Protein AF-D1B1Q8-F1 (afdb_monomer_lite)

Organism: Sulfurospirillum deleyianum (strain ATCC 51133 / DSM 6946 / 5175) (NCBI:txid525898)

pLDDT: mean 84.35, std 16.77, range [35.66, 96.88]

Structure (mmCIF, N/CA/C/O backbone):
data_AF-D1B1Q8-F1
#
_entry.id   AF-D1B1Q8-F1
#
loop_
_atom_site.group_PDB
_atom_site.id
_atom_site.type_symbol
_atom_site.label_atom_id
_atom_site.label_alt_id
_atom_site.label_comp_id
_atom_site.label_asym_id
_atom_site.label_entity_id
_atom_site.label_seq_id
_atom_site.pdbx_PDB_ins_code
_atom_site.Cartn_x
_atom_site.Cartn_y
_atom_site.Cartn_z
_atom_site.occupancy
_atom_site.B_iso_or_equiv
_atom_site.auth_seq_id
_atom_site.auth_comp_id
_atom_site.auth_asym_id
_atom_site.auth_atom_id
_atom_site.pdbx_PDB_model_num
ATOM 1 N N . MET A 1 1 ? -23.997 4.283 -21.599 1.00 41.78 1 MET A N 1
ATOM 2 C CA . MET A 1 1 ? -23.978 3.500 -20.345 1.00 41.78 1 MET A CA 1
ATOM 3 C C . MET A 1 1 ? -22.534 3.434 -19.897 1.00 41.78 1 MET A C 1
ATOM 5 O O . MET A 1 1 ? -21.710 3.235 -20.777 1.00 41.78 1 MET A O 1
ATOM 9 N N . ASN A 1 2 ? -22.273 3.703 -18.613 1.00 40.44 2 ASN A N 1
ATOM 10 C CA . ASN A 1 2 ? -21.060 3.413 -17.819 1.00 40.44 2 ASN A CA 1
ATOM 11 C C . ASN A 1 2 ? -20.778 4.588 -16.871 1.00 40.44 2 ASN A C 1
ATOM 13 O O . ASN A 1 2 ? -19.827 5.340 -17.035 1.00 40.44 2 ASN A O 1
ATOM 17 N N . GLN A 1 3 ? -21.675 4.764 -15.897 1.00 35.66 3 GLN A N 1
ATOM 18 C CA . GLN A 1 3 ? -21.452 5.612 -14.719 1.00 35.66 3 GLN A CA 1
ATOM 19 C C . GLN A 1 3 ? -21.091 4.762 -13.482 1.00 35.66 3 GLN A C 1
ATOM 21 O O . GLN A 1 3 ? -21.150 5.247 -12.360 1.00 35.66 3 GLN A O 1
ATOM 26 N N . THR A 1 4 ? -20.724 3.491 -13.673 1.00 46.50 4 THR A N 1
ATOM 27 C CA . THR A 1 4 ? -20.595 2.508 -12.584 1.00 46.50 4 THR A CA 1
ATOM 28 C C . THR A 1 4 ? -19.186 2.431 -11.983 1.00 46.50 4 THR A C 1
ATOM 30 O O . THR A 1 4 ? -19.020 1.857 -10.917 1.00 46.50 4 THR A O 1
ATOM 33 N N . GLU A 1 5 ? -18.169 3.033 -12.607 1.00 50.12 5 GLU A N 1
ATOM 34 C CA . GLU A 1 5 ? -16.778 2.972 -12.110 1.00 50.12 5 GLU A CA 1
ATOM 35 C C . GLU A 1 5 ? -16.395 4.137 -11.179 1.00 50.12 5 GLU A C 1
ATOM 37 O O . GLU A 1 5 ? -15.360 4.086 -10.528 1.00 50.12 5 GLU A O 1
ATOM 42 N N . GLN A 1 6 ? -17.223 5.183 -11.073 1.00 44.34 6 GLN A N 1
ATOM 43 C CA . GLN A 1 6 ? -16.911 6.376 -10.265 1.00 44.34 6 GLN A CA 1
ATOM 44 C C . GLN A 1 6 ? -17.559 6.388 -8.871 1.00 44.34 6 GLN A C 1
ATOM 46 O O . GLN A 1 6 ? -17.265 7.276 -8.073 1.00 44.34 6 GLN A O 1
ATOM 51 N N . GLN A 1 7 ? -18.437 5.429 -8.560 1.00 44.53 7 GLN A N 1
ATOM 52 C CA . GLN A 1 7 ? -19.177 5.419 -7.291 1.00 44.53 7 GLN A CA 1
ATOM 53 C C . GLN A 1 7 ? -18.394 4.777 -6.135 1.00 44.53 7 GLN A C 1
ATOM 55 O O . GLN A 1 7 ? -18.608 5.148 -4.987 1.00 44.53 7 GLN A O 1
ATOM 60 N N . THR A 1 8 ? -17.417 3.913 -6.417 1.00 53.62 8 THR A N 1
ATOM 61 C CA . THR A 1 8 ? -16.616 3.234 -5.389 1.00 53.62 8 THR A CA 1
ATOM 62 C C . THR A 1 8 ? -15.704 4.194 -4.628 1.00 53.62 8 THR A C 1
ATOM 64 O O . THR A 1 8 ? -15.809 4.264 -3.408 1.00 53.62 8 THR A O 1
ATOM 67 N N . ALA A 1 9 ? -14.885 5.007 -5.306 1.00 49.66 9 ALA A N 1
ATOM 68 C CA . ALA A 1 9 ? -13.854 5.829 -4.653 1.00 49.66 9 ALA A CA 1
ATOM 69 C C . ALA A 1 9 ? -14.393 6.794 -3.570 1.00 49.66 9 ALA A C 1
ATOM 71 O O . ALA A 1 9 ? -13.731 7.038 -2.560 1.00 49.66 9 ALA A O 1
ATOM 72 N N . GLN A 1 10 ? -15.607 7.329 -3.749 1.00 49.66 10 GLN A N 1
ATOM 73 C CA . GLN A 1 10 ? -16.227 8.254 -2.790 1.00 49.66 10 GLN A CA 1
ATOM 74 C C . GLN A 1 10 ? -16.837 7.557 -1.567 1.00 49.66 10 GLN A C 1
ATOM 76 O O . GLN A 1 10 ? -16.935 8.175 -0.506 1.00 49.66 10 GLN A O 1
ATOM 81 N N . GLU A 1 11 ? -17.266 6.300 -1.693 1.00 54.22 11 GLU A N 1
ATOM 82 C CA . GLU A 1 11 ? -17.826 5.537 -0.574 1.00 54.22 11 GLU A CA 1
ATOM 83 C C . GLU A 1 11 ? -16.723 4.951 0.309 1.00 54.22 11 GLU A C 1
ATOM 85 O O . GLU A 1 11 ? -16.818 5.034 1.533 1.00 54.22 11 GLU A O 1
ATOM 90 N N . VAL A 1 12 ? -15.626 4.464 -0.281 1.00 57.41 12 VAL A N 1
ATOM 91 C CA . VAL A 1 12 ? -14.503 3.928 0.505 1.00 57.41 12 VAL A CA 1
ATOM 92 C C . VAL A 1 12 ? -13.748 5.006 1.278 1.00 57.41 12 VAL A C 1
ATOM 94 O O . VAL A 1 12 ? -13.459 4.806 2.459 1.00 57.41 12 VAL A O 1
ATOM 97 N N . ALA A 1 13 ? -13.544 6.190 0.692 1.00 56.34 13 ALA A N 1
ATOM 98 C CA . ALA A 1 13 ? -12.946 7.322 1.405 1.00 56.34 13 ALA A CA 1
ATOM 99 C C . ALA A 1 13 ? -13.758 7.760 2.644 1.00 56.34 13 ALA A C 1
ATOM 101 O O . ALA A 1 13 ? -13.193 8.335 3.570 1.00 56.34 13 ALA A O 1
ATOM 102 N N . LYS A 1 14 ? -15.070 7.475 2.705 1.00 61.19 14 LYS A N 1
ATOM 103 C CA . LYS A 1 14 ? -15.900 7.801 3.881 1.00 61.19 14 LYS A CA 1
ATOM 104 C C . LYS A 1 14 ? -15.699 6.854 5.059 1.00 61.19 14 LYS A C 1
ATOM 106 O O . LYS A 1 14 ? -15.966 7.260 6.185 1.00 61.19 14 LYS A O 1
ATOM 111 N N . SER A 1 15 ? -15.274 5.617 4.810 1.00 75.19 15 SER A N 1
ATOM 112 C CA . SER A 1 15 ? -15.041 4.635 5.877 1.00 75.19 15 SER A CA 1
ATOM 113 C C . SER A 1 15 ? -13.685 4.822 6.565 1.00 75.19 15 SER A C 1
ATOM 115 O O . SER A 1 15 ? -13.545 4.504 7.741 1.00 75.19 15 SER A O 1
ATOM 117 N N . GLY A 1 16 ? -12.692 5.368 5.852 1.00 83.06 16 GLY A N 1
ATOM 118 C CA . GLY A 1 16 ? -11.303 5.393 6.321 1.00 83.06 16 GLY A CA 1
ATOM 119 C C . GLY A 1 16 ? -10.657 4.000 6.370 1.00 83.06 16 GLY A C 1
ATOM 120 O O . GLY A 1 16 ? -9.595 3.832 6.971 1.00 83.06 16 GLY A O 1
ATOM 121 N N . GLU A 1 17 ? -11.302 2.996 5.773 1.00 90.38 17 GLU A N 1
ATOM 122 C CA . GLU A 1 17 ? -10.833 1.616 5.709 1.00 90.38 17 GLU A CA 1
ATOM 123 C C . GLU A 1 17 ? -10.302 1.316 4.307 1.00 90.38 17 GLU A C 1
ATOM 125 O O . GLU A 1 17 ? -10.959 1.567 3.294 1.00 90.38 17 GLU A O 1
ATOM 130 N N . ILE A 1 18 ? -9.097 0.760 4.249 1.00 91.88 18 ILE A N 1
ATOM 131 C CA . ILE A 1 18 ? -8.482 0.262 3.026 1.00 91.88 18 ILE A CA 1
ATOM 132 C C . ILE A 1 18 ? -8.990 -1.161 2.793 1.00 91.88 18 ILE A C 1
ATOM 134 O O . ILE A 1 18 ? -8.970 -2.001 3.697 1.00 91.88 18 ILE A O 1
ATOM 138 N N . THR A 1 19 ? -9.434 -1.441 1.568 1.00 91.56 19 THR A N 1
ATOM 139 C CA . THR A 1 19 ? -9.979 -2.743 1.168 1.0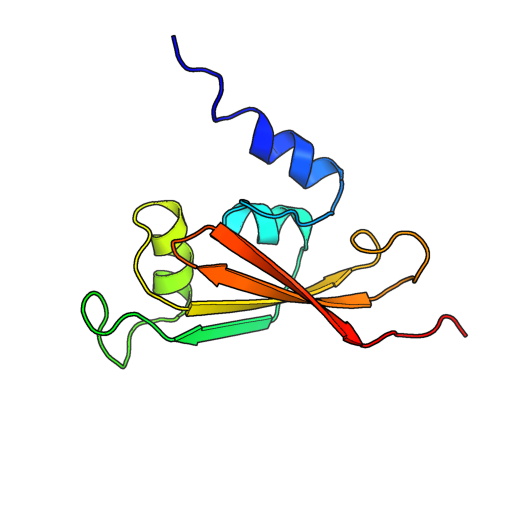0 91.56 19 THR A CA 1
ATOM 140 C C . THR A 1 19 ? -9.227 -3.318 -0.027 1.00 91.56 19 THR A C 1
ATOM 142 O O . THR A 1 19 ? -8.633 -2.591 -0.827 1.00 91.56 19 THR A O 1
ATOM 145 N N . LEU A 1 20 ? -9.289 -4.642 -0.184 1.00 92.38 20 LEU A N 1
ATOM 146 C CA . LEU A 1 20 ? -8.738 -5.331 -1.354 1.00 92.38 20 LEU A CA 1
ATOM 147 C C . LEU A 1 20 ? -9.310 -4.751 -2.658 1.00 92.38 20 LEU A C 1
ATOM 149 O O . LEU A 1 20 ? -10.486 -4.392 -2.732 1.00 92.38 20 LEU A O 1
ATOM 153 N N . GLY A 1 21 ? -8.475 -4.682 -3.695 1.00 91.38 21 GLY A N 1
ATOM 154 C CA . GLY A 1 21 ? -8.851 -4.178 -5.016 1.00 91.38 21 GLY A CA 1
ATOM 155 C C . GLY A 1 21 ? -8.737 -2.663 -5.207 1.00 91.38 21 GLY A C 1
ATOM 156 O O . GLY A 1 21 ? -8.755 -2.233 -6.360 1.00 91.38 21 GLY A O 1
ATOM 157 N N . MET A 1 22 ? -8.570 -1.879 -4.135 1.00 92.06 22 MET A N 1
ATOM 158 C CA . MET A 1 22 ? -8.287 -0.441 -4.230 1.00 92.06 22 MET A CA 1
ATOM 159 C C . MET A 1 22 ? -6.991 -0.171 -4.985 1.00 92.06 22 MET A C 1
ATOM 161 O O . MET A 1 22 ? -6.030 -0.928 -4.860 1.00 92.06 22 MET A O 1
ATOM 165 N N . ASN A 1 23 ? -6.917 0.944 -5.698 1.00 93.06 23 ASN A N 1
ATOM 166 C CA . ASN A 1 23 ? -5.644 1.429 -6.227 1.00 93.06 23 ASN A CA 1
ATOM 167 C C . ASN A 1 23 ? -4.846 2.227 -5.166 1.00 93.06 23 ASN A C 1
ATOM 169 O O . ASN A 1 23 ? -5.393 2.583 -4.116 1.00 93.06 23 ASN A O 1
ATOM 173 N N . PRO A 1 24 ? -3.556 2.538 -5.410 1.00 92.88 24 PRO A N 1
ATOM 174 C CA . PRO A 1 24 ? -2.737 3.293 -4.457 1.00 92.88 24 PRO A CA 1
ATOM 175 C C . PRO A 1 24 ? -3.317 4.656 -4.053 1.00 92.88 24 PRO A C 1
ATOM 177 O O . PRO A 1 24 ? -3.129 5.094 -2.918 1.00 92.88 24 PRO A O 1
ATOM 180 N N . TYR A 1 25 ? -4.044 5.327 -4.951 1.00 91.81 25 TYR A N 1
ATOM 181 C CA . TYR A 1 25 ? -4.672 6.615 -4.661 1.00 91.81 25 TYR A CA 1
ATOM 182 C C . TYR A 1 25 ? -5.906 6.472 -3.766 1.00 91.81 25 TYR A C 1
ATOM 184 O O . TYR A 1 25 ? -6.038 7.211 -2.796 1.00 91.81 25 TYR A O 1
ATOM 192 N N . GLU A 1 26 ? -6.774 5.495 -4.027 1.00 91.75 26 GLU A N 1
ATOM 193 C CA . GLU A 1 26 ? -7.919 5.185 -3.159 1.00 91.75 26 GLU A CA 1
ATOM 194 C C . GLU A 1 26 ? -7.457 4.775 -1.758 1.00 91.75 26 GLU A C 1
ATOM 196 O O . GLU A 1 26 ? -7.985 5.275 -0.763 1.00 91.75 26 GLU A O 1
ATOM 201 N N . ALA A 1 27 ? -6.417 3.940 -1.677 1.00 92.12 27 ALA A N 1
ATOM 202 C CA . ALA A 1 27 ? -5.817 3.553 -0.407 1.00 92.12 27 ALA A CA 1
ATOM 203 C C . ALA A 1 27 ? -5.223 4.760 0.333 1.00 92.12 27 ALA A C 1
ATOM 205 O O . ALA A 1 27 ? -5.391 4.873 1.542 1.00 92.12 27 ALA A O 1
ATOM 206 N N . HIS A 1 28 ? -4.587 5.700 -0.372 1.00 92.19 28 HIS A N 1
ATOM 207 C CA . HIS A 1 28 ? -4.129 6.951 0.232 1.00 92.19 28 HIS A CA 1
ATOM 208 C C . HIS A 1 28 ? -5.286 7.813 0.757 1.00 92.19 28 HIS A C 1
ATOM 210 O O . HIS A 1 28 ? -5.198 8.330 1.870 1.00 92.19 28 HIS A O 1
ATOM 216 N N . LEU A 1 29 ? -6.372 7.952 -0.008 1.00 91.50 29 LEU A N 1
ATOM 217 C CA . LEU A 1 29 ? -7.538 8.730 0.415 1.00 91.50 29 LEU A CA 1
ATOM 218 C C . LEU A 1 29 ? -8.224 8.134 1.653 1.00 91.50 29 LEU A C 1
ATOM 220 O O . LEU A 1 29 ? -8.686 8.893 2.500 1.00 91.50 29 LEU A O 1
ATOM 224 N N . ALA A 1 30 ? -8.283 6.804 1.767 1.00 91.31 30 ALA A N 1
ATOM 225 C CA . ALA A 1 30 ? -8.860 6.125 2.927 1.00 91.31 30 ALA A CA 1
ATOM 226 C C . ALA A 1 30 ? -7.891 6.068 4.125 1.00 91.31 30 ALA A C 1
ATOM 228 O O . ALA A 1 30 ? -8.279 6.344 5.256 1.00 91.31 30 ALA A O 1
ATOM 229 N N . GLY A 1 31 ? -6.626 5.717 3.882 1.00 88.25 31 GLY A N 1
ATOM 230 C CA . GLY A 1 31 ? -5.622 5.453 4.913 1.00 88.25 31 GLY A CA 1
ATOM 231 C C . GLY A 1 31 ? -4.897 6.688 5.449 1.00 88.25 31 GLY A C 1
ATOM 232 O O . GLY A 1 31 ? -4.369 6.647 6.558 1.00 88.25 31 GLY A O 1
ATOM 233 N N . GLY A 1 32 ? -4.872 7.787 4.692 1.00 90.38 32 GLY A N 1
ATOM 234 C CA . GLY A 1 32 ? -4.180 9.019 5.060 1.00 90.38 32 GLY A CA 1
ATOM 235 C C . GLY A 1 32 ? -2.685 9.001 4.728 1.00 90.38 32 GLY A C 1
ATOM 236 O O . GLY A 1 32 ? -2.271 8.543 3.659 1.00 90.38 32 GLY A O 1
ATOM 237 N N . ALA A 1 33 ? -1.869 9.577 5.616 1.00 90.44 33 ALA A N 1
ATOM 238 C CA . ALA A 1 33 ? -0.419 9.634 5.447 1.00 90.44 33 ALA A CA 1
ATOM 239 C C . ALA A 1 33 ? 0.203 8.229 5.495 1.00 90.44 33 ALA A C 1
ATOM 241 O O . ALA A 1 33 ? -0.244 7.367 6.250 1.00 90.44 33 ALA A O 1
ATOM 242 N N . TYR A 1 34 ? 1.253 8.011 4.701 1.00 94.06 34 TYR A N 1
ATOM 243 C CA . TYR A 1 34 ? 1.895 6.707 4.576 1.00 94.06 34 TYR A CA 1
ATOM 244 C C . TYR A 1 34 ? 3.406 6.815 4.385 1.00 94.06 34 TYR A C 1
ATOM 246 O O . TYR A 1 34 ? 3.920 7.790 3.834 1.00 94.06 34 TYR A O 1
ATOM 254 N N . ALA A 1 35 ? 4.109 5.765 4.797 1.00 95.00 35 ALA A N 1
ATOM 255 C CA . ALA A 1 35 ? 5.450 5.452 4.315 1.00 95.00 35 ALA A CA 1
ATOM 256 C C . ALA A 1 35 ? 5.342 4.430 3.178 1.00 95.00 35 ALA A C 1
ATOM 258 O O . ALA A 1 35 ? 4.367 3.687 3.107 1.00 95.00 35 ALA A O 1
ATOM 259 N N . PHE A 1 36 ? 6.325 4.361 2.284 1.00 94.88 36 PHE A N 1
ATOM 260 C CA . PHE A 1 36 ? 6.265 3.422 1.166 1.00 94.88 36 PHE A CA 1
ATOM 261 C C . PHE A 1 36 ? 7.621 2.816 0.825 1.00 94.88 36 PHE A C 1
ATOM 263 O O . PHE A 1 36 ? 8.682 3.363 1.128 1.00 94.88 36 PHE A O 1
ATOM 270 N N . ARG A 1 37 ? 7.559 1.678 0.139 1.00 94.75 37 ARG A N 1
ATOM 271 C CA . ARG A 1 37 ? 8.675 1.024 -0.534 1.00 94.75 37 ARG A CA 1
ATOM 272 C C . ARG A 1 37 ? 8.203 0.583 -1.912 1.00 94.75 37 ARG A C 1
ATOM 274 O O . ARG A 1 37 ? 7.121 0.017 -2.038 1.00 94.75 37 ARG A O 1
ATOM 281 N N . VAL A 1 38 ? 9.033 0.806 -2.923 1.00 94.56 38 VAL A N 1
ATOM 282 C CA . VAL A 1 38 ? 8.741 0.435 -4.310 1.00 94.56 38 VAL A CA 1
ATOM 283 C C . VAL A 1 38 ? 9.882 -0.412 -4.850 1.00 94.56 38 VAL A C 1
ATOM 285 O O . VAL A 1 38 ? 11.052 -0.083 -4.654 1.00 94.56 38 VAL A O 1
ATOM 288 N N . ILE A 1 39 ? 9.532 -1.497 -5.529 1.00 93.62 39 ILE A N 1
ATOM 289 C CA . ILE A 1 39 ? 10.408 -2.220 -6.446 1.00 93.62 39 ILE A CA 1
ATOM 290 C C . ILE A 1 39 ? 9.762 -2.085 -7.822 1.00 93.62 39 ILE A C 1
ATOM 292 O O . ILE A 1 39 ? 8.739 -2.712 -8.092 1.00 93.62 39 ILE A O 1
ATOM 296 N N . ALA A 1 40 ? 10.328 -1.214 -8.654 1.00 94.19 40 ALA A N 1
ATOM 297 C CA . ALA A 1 40 ? 9.807 -0.941 -9.986 1.00 94.19 40 ALA A CA 1
ATOM 298 C C . ALA A 1 40 ? 10.080 -2.117 -10.937 1.00 94.19 40 ALA A C 1
ATOM 300 O O . ALA A 1 40 ? 11.124 -2.765 -10.835 1.00 94.19 40 ALA A O 1
ATOM 301 N N . ASP A 1 41 ? 9.164 -2.375 -11.872 1.00 93.69 41 ASP A N 1
ATOM 302 C CA . ASP A 1 41 ? 9.381 -3.357 -12.935 1.00 93.69 41 ASP A CA 1
ATOM 303 C C . ASP A 1 41 ? 10.486 -2.868 -13.895 1.00 93.69 41 ASP A C 1
ATOM 305 O O . ASP A 1 41 ? 10.287 -1.869 -14.599 1.00 93.69 41 ASP A O 1
ATOM 309 N N . PRO A 1 42 ? 11.630 -3.572 -13.995 1.00 92.69 42 PRO A N 1
ATOM 310 C CA . PRO A 1 42 ? 12.744 -3.159 -14.847 1.00 92.69 42 PRO A CA 1
ATOM 311 C C . PRO A 1 42 ? 12.425 -3.198 -16.350 1.00 92.69 42 PRO A C 1
ATOM 313 O O . PRO A 1 42 ? 13.194 -2.667 -17.151 1.00 92.69 42 PRO A O 1
ATOM 316 N N . LYS A 1 43 ? 11.319 -3.831 -16.773 1.00 93.06 43 LYS A N 1
ATOM 317 C CA . LYS A 1 43 ? 10.875 -3.796 -18.179 1.00 93.06 43 LYS A CA 1
ATOM 318 C C . LYS A 1 43 ? 10.264 -2.450 -18.566 1.00 93.06 43 LYS A C 1
ATOM 320 O O . LYS A 1 43 ? 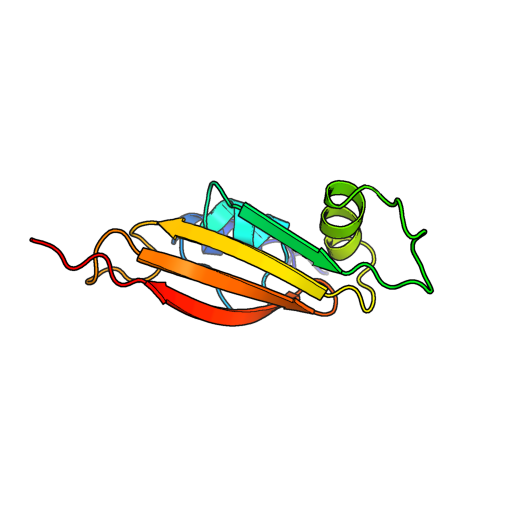10.305 -2.090 -19.740 1.00 93.06 43 LYS A O 1
ATOM 325 N N . HIS A 1 44 ? 9.696 -1.738 -17.595 1.00 91.25 44 HIS A N 1
ATOM 326 C CA . HIS A 1 44 ? 8.970 -0.485 -17.802 1.00 91.25 44 HIS A CA 1
ATOM 327 C C . HIS A 1 44 ? 9.727 0.726 -17.243 1.00 91.25 44 HIS A C 1
ATOM 329 O O . HIS A 1 44 ? 9.592 1.832 -17.770 1.00 91.25 44 HIS A O 1
ATOM 335 N N . TRP A 1 45 ? 10.570 0.519 -16.228 1.00 93.25 45 TRP A N 1
ATOM 336 C CA . TRP A 1 45 ? 11.252 1.578 -15.492 1.00 93.25 45 TRP A CA 1
ATOM 337 C C . TRP A 1 45 ? 12.767 1.395 -15.480 1.00 93.25 45 TRP A C 1
ATOM 339 O O . TRP A 1 45 ? 13.290 0.283 -15.486 1.00 93.25 45 TRP A O 1
ATOM 349 N N . LYS A 1 46 ? 13.484 2.520 -15.434 1.00 91.88 46 LYS A N 1
ATOM 350 C CA . LYS A 1 46 ? 14.928 2.538 -15.174 1.00 91.88 46 LYS A CA 1
ATOM 351 C C . LYS A 1 46 ? 15.200 2.328 -13.682 1.00 91.88 46 LYS A C 1
ATOM 353 O O . LYS A 1 46 ? 14.339 2.619 -12.857 1.00 91.88 46 LYS A O 1
ATOM 358 N N . GLU A 1 47 ? 16.405 1.875 -13.338 1.00 84.00 47 GLU A N 1
ATOM 359 C CA . GLU A 1 47 ? 16.806 1.612 -11.942 1.00 84.00 47 GLU A CA 1
ATOM 360 C C . GLU A 1 47 ? 16.714 2.847 -11.028 1.00 84.00 47 GLU A C 1
ATOM 362 O O . GLU A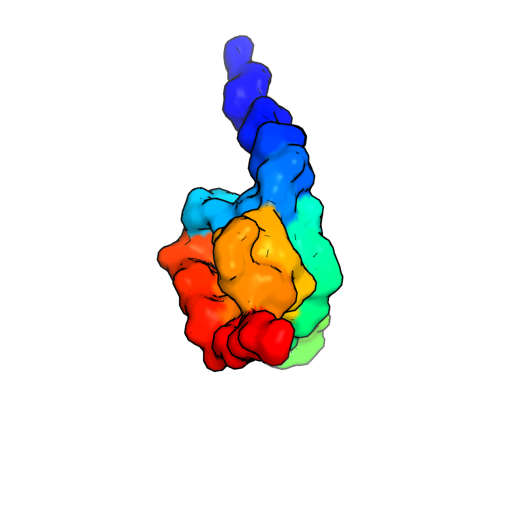 1 47 ? 16.514 2.707 -9.825 1.00 84.00 47 GLU A O 1
ATOM 367 N N . ASP A 1 48 ? 16.831 4.050 -11.591 1.00 89.75 48 ASP A N 1
ATOM 368 C CA . ASP A 1 48 ? 16.760 5.340 -10.900 1.00 89.75 48 ASP A CA 1
ATOM 369 C C . ASP A 1 48 ? 15.392 6.033 -11.032 1.00 89.75 48 ASP A C 1
ATOM 371 O O . ASP A 1 48 ? 15.268 7.227 -10.755 1.00 89.75 48 ASP A O 1
ATOM 375 N N . ALA A 1 49 ? 14.362 5.305 -11.474 1.00 92.25 49 ALA A N 1
ATOM 376 C CA . ALA A 1 49 ? 13.017 5.849 -11.587 1.00 92.25 49 ALA A CA 1
ATOM 377 C C . ALA A 1 49 ? 12.516 6.385 -10.240 1.00 92.25 49 ALA A C 1
ATOM 379 O O . ALA A 1 49 ? 12.640 5.733 -9.203 1.00 92.25 49 ALA A O 1
ATOM 380 N N . ASP A 1 50 ? 11.901 7.569 -10.273 1.00 93.44 50 ASP A N 1
ATOM 381 C CA . ASP A 1 50 ? 11.276 8.158 -9.093 1.00 93.44 50 ASP A CA 1
ATOM 382 C C . ASP A 1 50 ? 10.143 7.238 -8.589 1.00 93.44 50 ASP A C 1
ATOM 384 O O . ASP A 1 50 ? 9.179 6.998 -9.329 1.00 93.44 50 ASP A O 1
ATOM 388 N N . PRO A 1 51 ? 10.211 6.740 -7.340 1.00 93.19 51 PRO A N 1
ATOM 389 C CA . PRO A 1 51 ? 9.188 5.870 -6.770 1.00 93.19 51 PRO A CA 1
ATOM 390 C C . PRO A 1 51 ? 7.771 6.452 -6.821 1.00 93.19 51 PRO A C 1
ATOM 392 O O . PRO A 1 51 ? 6.812 5.702 -7.003 1.00 93.19 51 PRO A O 1
ATOM 395 N N . TYR A 1 52 ? 7.614 7.775 -6.695 1.00 92.94 52 TYR A N 1
ATOM 396 C CA . TYR A 1 52 ? 6.299 8.411 -6.765 1.00 92.94 52 TYR A CA 1
ATOM 397 C C . TYR A 1 52 ? 5.690 8.302 -8.161 1.00 92.94 52 TYR A C 1
ATOM 399 O O . TYR A 1 52 ? 4.483 8.091 -8.282 1.00 92.94 52 TYR A O 1
ATOM 407 N N . ASN A 1 53 ? 6.513 8.386 -9.209 1.00 94.12 53 ASN A N 1
ATOM 408 C CA . ASN A 1 53 ? 6.049 8.198 -10.582 1.00 94.12 53 ASN A CA 1
ATOM 409 C C . ASN A 1 53 ? 5.589 6.758 -10.816 1.00 94.12 53 ASN A C 1
ATOM 411 O O . ASN A 1 53 ? 4.557 6.554 -11.449 1.00 94.12 53 ASN A O 1
ATOM 415 N N . VAL A 1 54 ? 6.302 5.775 -10.259 1.00 94.44 54 VAL A N 1
ATOM 416 C CA . VAL A 1 54 ? 5.912 4.359 -10.340 1.00 94.44 54 VAL A CA 1
ATOM 417 C C . VAL A 1 54 ? 4.564 4.136 -9.649 1.00 94.44 54 VAL A C 1
ATOM 419 O O . VAL A 1 54 ? 3.666 3.541 -10.240 1.00 94.44 54 VAL A O 1
ATOM 422 N N . ILE A 1 55 ? 4.383 4.669 -8.432 1.00 93.69 55 ILE A N 1
ATOM 423 C CA . ILE A 1 55 ? 3.121 4.567 -7.677 1.00 93.69 55 ILE A CA 1
ATOM 424 C C . ILE A 1 55 ? 1.961 5.224 -8.439 1.00 93.69 55 ILE A C 1
ATOM 426 O O . ILE A 1 55 ? 0.891 4.633 -8.557 1.00 93.69 55 ILE A O 1
ATOM 430 N N . GLN A 1 56 ? 2.164 6.433 -8.971 1.00 92.81 56 GLN A N 1
ATOM 431 C CA . GLN A 1 56 ? 1.152 7.153 -9.753 1.00 92.81 56 GLN A CA 1
ATOM 432 C C . GLN A 1 56 ? 0.780 6.397 -11.034 1.00 92.81 56 GLN A C 1
ATOM 434 O O . GLN A 1 56 ? -0.399 6.278 -11.370 1.00 92.81 56 GLN A O 1
ATOM 439 N N . ALA A 1 57 ? 1.773 5.856 -11.741 1.00 94.12 57 ALA A N 1
ATOM 440 C CA . ALA A 1 57 ? 1.555 5.137 -12.988 1.00 94.12 57 ALA A CA 1
ATOM 441 C C . ALA A 1 57 ? 0.680 3.896 -12.802 1.00 94.12 57 ALA A C 1
ATOM 443 O O . ALA A 1 57 ? -0.139 3.619 -13.676 1.00 94.12 57 ALA A O 1
ATOM 444 N N . GLN A 1 58 ? 0.756 3.229 -11.645 1.00 92.50 58 GLN A N 1
ATOM 445 C CA . GLN A 1 58 ? -0.089 2.073 -11.340 1.00 92.50 58 GLN A CA 1
ATOM 446 C C . GLN A 1 58 ? -1.595 2.360 -11.388 1.00 92.50 58 GLN A C 1
ATOM 448 O O . GLN A 1 58 ? -2.384 1.435 -11.550 1.00 92.50 58 GLN A O 1
ATOM 453 N N . ILE A 1 59 ? -2.013 3.619 -11.240 1.00 90.38 59 ILE A N 1
ATOM 454 C CA . ILE A 1 59 ? -3.429 4.003 -11.293 1.00 90.38 59 ILE A CA 1
ATOM 455 C C . ILE A 1 59 ? -3.950 3.949 -12.736 1.00 90.38 59 ILE A C 1
ATOM 457 O O . ILE A 1 59 ? -5.100 3.586 -12.968 1.00 90.38 59 ILE A O 1
ATOM 461 N N . LEU A 1 60 ? -3.113 4.332 -13.706 1.00 89.19 60 LEU A N 1
ATOM 462 C CA . LEU A 1 60 ? -3.507 4.499 -15.109 1.00 89.19 60 LEU A CA 1
ATOM 463 C C . LEU A 1 60 ? -3.050 3.337 -15.993 1.00 89.19 60 LEU A C 1
ATOM 465 O O . LEU A 1 60 ? -3.789 2.903 -16.870 1.00 89.19 60 LEU A O 1
ATOM 469 N N . ASN A 1 61 ? -1.828 2.855 -15.773 1.00 92.06 61 ASN A N 1
ATOM 470 C CA . ASN A 1 61 ? -1.187 1.789 -16.534 1.00 92.06 61 ASN A CA 1
ATOM 471 C C . ASN A 1 61 ? -0.469 0.854 -15.549 1.00 92.06 61 ASN A C 1
ATOM 473 O O . ASN A 1 61 ? 0.728 1.023 -15.311 1.00 92.06 61 ASN A O 1
ATOM 477 N N . PRO A 1 62 ? -1.198 -0.093 -14.936 1.00 92.38 62 PRO A N 1
ATOM 478 C CA . PRO A 1 62 ? -0.600 -1.027 -14.000 1.00 92.38 62 PRO A CA 1
ATOM 479 C C . PRO A 1 62 ? 0.432 -1.934 -14.675 1.00 92.38 62 PRO A C 1
ATOM 481 O O . PRO A 1 62 ? 0.221 -2.398 -15.796 1.00 92.38 62 PRO A O 1
ATOM 484 N N . ASP A 1 63 ? 1.524 -2.210 -13.969 1.00 93.38 63 ASP A N 1
ATOM 485 C CA . ASP A 1 63 ? 2.605 -3.094 -14.415 1.00 93.38 63 ASP A CA 1
ATOM 486 C C . ASP A 1 63 ? 2.999 -4.082 -13.297 1.00 93.38 63 ASP A C 1
ATOM 488 O O . ASP A 1 63 ? 2.307 -4.199 -12.281 1.00 93.38 63 ASP A O 1
ATOM 492 N N . ASP A 1 64 ? 4.094 -4.824 -13.484 1.00 95.06 64 ASP A N 1
ATOM 493 C CA . ASP A 1 64 ? 4.562 -5.833 -12.523 1.00 95.06 64 ASP A CA 1
ATOM 494 C C . ASP A 1 64 ? 5.393 -5.237 -11.359 1.00 95.06 64 ASP A C 1
ATOM 496 O O . ASP A 1 64 ? 6.091 -5.966 -10.644 1.00 95.06 64 ASP A O 1
ATOM 500 N N . SER A 1 65 ? 5.339 -3.916 -11.143 1.00 94.19 65 SER A N 1
ATOM 501 C CA . SER A 1 65 ? 5.973 -3.263 -9.994 1.00 94.19 65 SER A CA 1
ATOM 502 C C . SER A 1 65 ? 5.329 -3.720 -8.688 1.00 94.19 65 SER A C 1
ATOM 504 O O . SER A 1 65 ? 4.111 -3.870 -8.576 1.00 94.19 65 SER A O 1
ATOM 506 N N . GLN A 1 66 ? 6.157 -3.887 -7.661 1.00 93.19 66 GLN A N 1
ATOM 507 C CA . GLN A 1 66 ? 5.709 -4.240 -6.318 1.00 93.19 66 GLN A CA 1
ATOM 508 C C . GLN A 1 66 ? 5.802 -3.019 -5.415 1.00 93.19 66 GLN A C 1
ATOM 510 O O . GLN A 1 66 ? 6.860 -2.395 -5.290 1.00 93.19 66 GLN A O 1
ATOM 515 N N . ILE A 1 67 ? 4.686 -2.679 -4.781 1.00 96.00 67 ILE A N 1
ATOM 516 C CA . ILE A 1 67 ? 4.590 -1.509 -3.914 1.00 96.00 67 ILE A CA 1
ATOM 517 C C . ILE A 1 67 ? 4.062 -1.960 -2.563 1.00 96.00 67 ILE A C 1
ATOM 519 O O . ILE A 1 67 ? 3.070 -2.681 -2.473 1.00 96.00 67 ILE A O 1
ATOM 523 N N . TRP A 1 68 ? 4.709 -1.479 -1.512 1.00 96.81 68 TRP A N 1
ATOM 524 C CA . TRP A 1 68 ? 4.231 -1.591 -0.145 1.00 96.81 68 TRP A CA 1
ATOM 525 C C . TRP A 1 68 ? 4.002 -0.191 0.390 1.00 96.81 68 TRP A C 1
ATOM 527 O O . TRP A 1 68 ? 4.907 0.644 0.333 1.00 96.81 68 TRP A O 1
ATOM 537 N N . MET A 1 69 ? 2.815 0.063 0.927 1.00 96.12 69 MET A N 1
ATOM 538 C CA . MET A 1 69 ? 2.507 1.299 1.640 1.00 96.12 69 MET A CA 1
ATOM 539 C C . MET A 1 69 ? 2.152 0.947 3.078 1.00 96.12 69 MET A C 1
ATOM 541 O O . MET A 1 69 ? 1.307 0.093 3.325 1.00 96.12 69 MET A O 1
ATOM 545 N N . THR A 1 70 ? 2.815 1.586 4.029 1.00 96.06 70 THR A N 1
ATOM 546 C CA . THR A 1 70 ? 2.551 1.431 5.455 1.00 96.06 70 THR A CA 1
ATOM 547 C C . THR A 1 70 ? 1.741 2.623 5.931 1.00 96.06 70 THR A C 1
ATOM 549 O O . THR A 1 70 ? 2.195 3.763 5.820 1.00 96.06 70 THR A O 1
ATOM 552 N N . PHE A 1 71 ? 0.568 2.340 6.481 1.00 94.44 71 PHE A N 1
ATOM 553 C CA . PHE A 1 71 ? -0.364 3.315 7.027 1.00 94.44 71 PHE A CA 1
ATOM 554 C C . PHE A 1 71 ? -0.445 3.176 8.544 1.00 94.44 71 PHE A C 1
ATOM 556 O O . PHE A 1 71 ? -0.173 2.109 9.102 1.00 94.44 71 PHE A O 1
ATOM 563 N N . GLN A 1 72 ? -0.853 4.261 9.195 1.00 93.31 72 GLN A N 1
ATOM 564 C CA . GLN A 1 72 ? -1.169 4.276 10.615 1.00 93.31 72 GLN A CA 1
ATOM 565 C C . GLN A 1 72 ? -2.466 5.062 10.826 1.00 93.31 72 GLN A C 1
ATOM 567 O O . GLN A 1 72 ? -2.494 6.275 10.619 1.00 93.31 72 GLN A O 1
ATOM 572 N N . ASN A 1 73 ? -3.549 4.376 11.201 1.00 91.12 73 ASN A N 1
ATOM 573 C CA . ASN A 1 73 ? -4.842 5.008 11.478 1.00 91.12 73 ASN A CA 1
ATOM 574 C C . ASN A 1 73 ? -5.653 4.224 12.529 1.00 91.12 73 ASN A C 1
ATOM 576 O O . ASN A 1 73 ? -5.283 3.116 12.918 1.00 91.12 73 ASN A O 1
ATOM 580 N N . GLU A 1 74 ? -6.737 4.830 13.020 1.00 91.06 74 GLU A N 1
ATOM 581 C CA . GLU A 1 74 ? -7.657 4.207 13.990 1.00 91.06 74 GLU A CA 1
ATOM 582 C C . GLU A 1 74 ? -8.868 3.535 13.323 1.00 91.06 74 GLU A C 1
ATOM 584 O O . GLU A 1 74 ? -9.615 2.794 13.962 1.00 91.06 74 GLU A O 1
ATOM 589 N N . THR A 1 75 ? -9.083 3.812 12.036 1.00 90.44 75 THR A N 1
ATOM 590 C CA . THR A 1 75 ? -10.283 3.428 11.286 1.00 90.44 75 THR A CA 1
ATOM 591 C C . THR A 1 75 ? -10.185 2.032 10.692 1.00 90.44 75 THR A C 1
ATOM 593 O O . THR A 1 75 ? -11.194 1.342 10.648 1.00 90.44 75 THR A O 1
ATOM 596 N N . GLN A 1 76 ? -8.990 1.567 10.309 1.00 89.69 76 GLN A N 1
ATOM 597 C CA . GLN A 1 76 ? -8.805 0.233 9.722 1.00 89.69 76 GLN A CA 1
ATOM 598 C C . GLN A 1 76 ? -9.194 -0.899 10.687 1.00 89.69 76 GLN A C 1
ATOM 600 O O . GLN A 1 76 ? -9.642 -1.960 10.257 1.00 89.69 76 G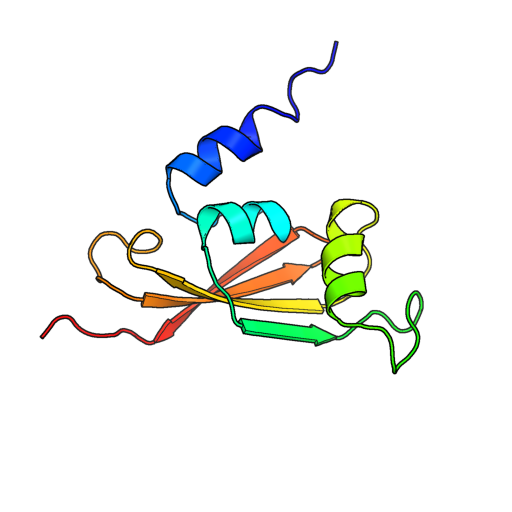LN A O 1
ATOM 605 N N . TYR A 1 77 ? -9.008 -0.681 11.993 1.00 87.25 77 TYR A N 1
ATOM 606 C CA . TYR A 1 77 ? -9.280 -1.658 13.046 1.00 87.25 77 TYR A CA 1
ATOM 607 C C . TYR A 1 77 ? -10.052 -0.983 14.195 1.00 87.25 77 TYR A C 1
ATOM 609 O O . TYR A 1 77 ? -9.464 -0.693 15.242 1.00 87.25 77 TYR A O 1
ATOM 617 N N . PRO A 1 78 ? -11.377 -0.757 14.050 1.00 79.19 78 PRO A N 1
ATOM 618 C CA . PRO A 1 78 ? -12.162 0.182 14.871 1.00 79.19 78 PRO A CA 1
ATOM 619 C C . PRO A 1 78 ? -12.269 -0.140 16.376 1.00 79.19 78 PRO A C 1
ATOM 621 O O . PRO A 1 78 ? -12.844 0.632 17.138 1.00 79.19 78 PRO A O 1
ATOM 624 N N . ASN A 1 79 ? -11.683 -1.242 16.847 1.00 83.56 79 ASN A N 1
ATOM 625 C CA . ASN A 1 79 ? -11.631 -1.605 18.267 1.00 83.56 79 ASN A CA 1
ATOM 626 C C . ASN A 1 79 ? -10.208 -1.649 18.842 1.00 83.56 79 ASN A C 1
ATOM 628 O O . ASN A 1 79 ? -10.047 -1.732 20.059 1.00 83.56 79 ASN A O 1
ATOM 632 N N . GLU A 1 80 ? -9.180 -1.568 17.999 1.00 83.88 80 GLU A N 1
ATOM 633 C CA . GLU A 1 80 ? -7.785 -1.734 18.416 1.00 83.88 80 GLU A CA 1
ATOM 634 C C . GLU A 1 80 ? -7.077 -0.392 18.666 1.00 83.88 80 GLU A C 1
ATOM 636 O O . GLU A 1 80 ? -6.014 -0.363 19.276 1.00 83.88 80 GLU A O 1
ATOM 641 N N . GLY A 1 81 ? -7.692 0.739 18.299 1.00 85.69 81 GLY A N 1
ATOM 642 C CA . GLY A 1 81 ? -7.068 2.062 18.411 1.00 85.69 81 GLY A CA 1
ATOM 643 C C . GLY A 1 81 ? -6.134 2.341 17.240 1.00 85.69 81 GLY A C 1
ATOM 644 O O . GLY A 1 81 ? -6.367 1.836 16.147 1.00 85.69 81 GLY A O 1
ATOM 645 N N . LEU A 1 82 ? -5.098 3.148 17.457 1.00 89.56 82 LEU A N 1
ATOM 646 C CA . LEU A 1 82 ? -4.129 3.486 16.418 1.00 89.56 82 LEU A CA 1
ATOM 647 C C . LEU A 1 82 ? -3.307 2.249 16.046 1.00 89.56 82 LEU A C 1
ATOM 649 O O . LEU A 1 82 ? -2.606 1.688 16.880 1.00 89.56 82 LEU A O 1
ATOM 653 N N . GLN A 1 83 ? -3.417 1.797 14.802 1.00 91.31 83 GLN A N 1
ATOM 654 C CA . GLN A 1 83 ? -2.759 0.580 14.335 1.00 91.31 83 GLN A CA 1
ATOM 655 C C . GLN A 1 83 ? -1.865 0.882 13.144 1.00 91.31 83 GLN A C 1
ATOM 657 O O . GLN A 1 83 ? -2.255 1.636 12.253 1.00 91.31 83 GLN A O 1
ATOM 662 N N . THR A 1 84 ? -0.686 0.255 13.105 1.00 93.31 84 THR A N 1
ATOM 663 C CA . THR A 1 84 ? 0.201 0.318 11.938 1.00 93.31 84 THR A CA 1
ATOM 664 C C . THR A 1 84 ? 0.042 -0.944 11.109 1.00 93.31 84 THR A C 1
ATOM 666 O O . THR A 1 84 ? 0.224 -2.060 11.603 1.00 93.31 84 THR A O 1
ATOM 669 N N . PHE A 1 85 ? -0.251 -0.779 9.828 1.00 94.50 85 PHE A N 1
ATOM 670 C CA . PHE A 1 85 ? -0.451 -1.884 8.901 1.00 94.50 85 PHE A CA 1
ATOM 671 C C . PHE A 1 85 ? 0.188 -1.580 7.550 1.00 94.50 85 PHE A C 1
ATOM 673 O O . PHE A 1 85 ? 0.312 -0.430 7.133 1.00 94.50 85 PHE A O 1
ATOM 680 N N . GLN A 1 86 ? 0.624 -2.634 6.877 1.00 96.38 86 GLN A N 1
ATOM 681 C CA . GLN A 1 86 ? 1.186 -2.588 5.542 1.00 96.38 86 GLN A CA 1
ATOM 682 C C . GLN A 1 86 ? 0.162 -3.079 4.534 1.00 96.38 86 GLN A C 1
ATOM 684 O O . GLN A 1 86 ? -0.540 -4.059 4.757 1.00 96.38 86 GLN A O 1
ATOM 689 N N . VAL A 1 87 ? 0.118 -2.399 3.404 1.00 96.62 87 VAL A N 1
ATOM 690 C CA . VAL A 1 87 ? -0.732 -2.709 2.269 1.00 96.62 87 VAL A CA 1
ATOM 691 C C . VAL A 1 87 ? 0.175 -3.027 1.096 1.00 96.62 87 VAL A C 1
ATOM 693 O O . VAL A 1 87 ? 1.039 -2.222 0.736 1.00 96.62 87 VAL A O 1
ATOM 696 N N . THR A 1 88 ? -0.013 -4.205 0.515 1.00 96.88 88 THR A N 1
ATOM 697 C CA . THR A 1 88 ? 0.737 -4.656 -0.656 1.00 96.88 88 THR A CA 1
ATOM 698 C C . THR A 1 88 ? -0.094 -4.422 -1.905 1.00 96.88 88 THR A C 1
ATOM 700 O O . THR A 1 88 ? -1.261 -4.821 -1.968 1.00 96.88 88 THR A O 1
ATOM 703 N N . PHE A 1 89 ? 0.529 -3.827 -2.918 1.00 95.56 89 PHE A N 1
ATOM 704 C CA . PHE A 1 89 ? -0.074 -3.606 -4.222 1.00 95.56 89 PHE A CA 1
ATOM 705 C C . PHE A 1 89 ? 0.6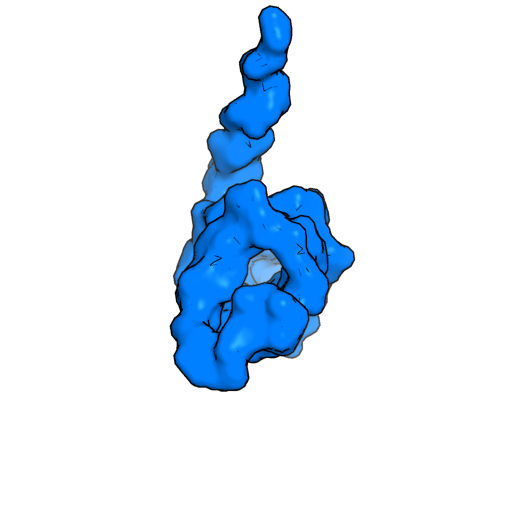45 -4.419 -5.291 1.00 95.56 89 PHE A C 1
ATOM 707 O O . PHE A 1 89 ? 1.877 -4.463 -5.340 1.00 95.56 89 PHE A O 1
ATOM 714 N N . GLN A 1 90 ? -0.149 -5.022 -6.169 1.00 93.62 90 GLN A N 1
ATOM 715 C CA . GLN A 1 90 ? 0.302 -5.683 -7.388 1.00 93.62 90 GLN A CA 1
ATOM 716 C C . GLN A 1 90 ? -0.629 -5.281 -8.524 1.00 93.62 90 GLN A C 1
ATOM 718 O O . GLN A 1 90 ? -1.845 -5.231 -8.327 1.00 93.62 90 GLN A O 1
ATOM 723 N N 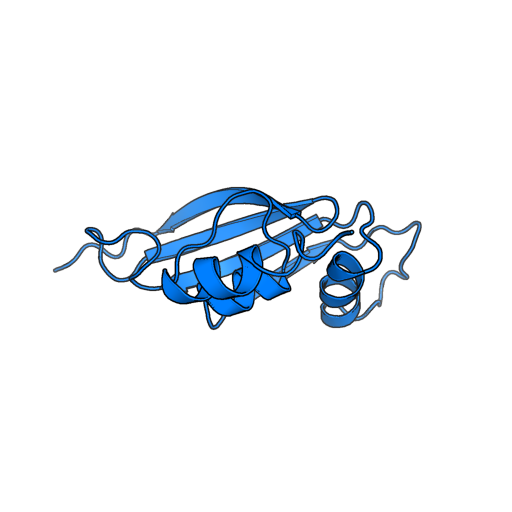. GLN A 1 91 ? -0.063 -4.973 -9.694 1.00 93.31 91 GLN A N 1
ATOM 724 C CA . GLN A 1 91 ? -0.829 -4.533 -10.866 1.00 93.31 91 GLN A CA 1
ATOM 725 C C . GLN A 1 91 ? -1.840 -3.436 -10.503 1.00 93.31 91 GLN A C 1
ATOM 727 O O . GLN A 1 91 ? -3.022 -3.487 -10.850 1.00 93.31 91 GLN A O 1
ATOM 732 N N . GLY A 1 92 ? -1.356 -2.448 -9.745 1.00 91.00 92 GLY A N 1
ATOM 733 C CA . GLY A 1 92 ? -2.116 -1.279 -9.318 1.00 91.00 92 GLY A CA 1
ATOM 734 C C . GLY A 1 92 ? -3.306 -1.534 -8.408 1.00 91.00 92 GLY A C 1
ATOM 735 O O . GLY A 1 92 ? -4.140 -0.644 -8.264 1.00 91.00 92 GLY A O 1
ATOM 736 N N . LYS A 1 93 ? -3.386 -2.703 -7.765 1.00 94.50 93 LYS A N 1
ATOM 737 C CA . LYS A 1 93 ? -4.456 -3.035 -6.820 1.00 94.50 93 LYS A CA 1
ATOM 738 C C . LYS A 1 93 ? -3.918 -3.566 -5.505 1.00 94.50 93 LYS A C 1
ATOM 740 O O . LYS A 1 93 ? -2.925 -4.287 -5.490 1.00 94.50 93 LYS A O 1
ATOM 745 N N . VAL A 1 94 ? -4.615 -3.260 -4.413 1.00 95.25 94 VAL A N 1
ATOM 746 C CA . VAL A 1 94 ? -4.391 -3.884 -3.109 1.00 95.25 94 VAL A CA 1
ATOM 747 C C . VAL A 1 94 ? -4.673 -5.376 -3.224 1.00 95.25 94 VAL A C 1
ATOM 749 O O . VAL A 1 94 ? -5.792 -5.777 -3.559 1.00 95.25 94 VAL A O 1
ATOM 752 N N . VAL A 1 95 ? -3.669 -6.185 -2.906 1.00 95.75 95 VAL A N 1
ATOM 753 C CA . VAL A 1 95 ? -3.767 -7.651 -2.885 1.00 95.75 95 VAL A CA 1
ATOM 754 C C . VAL A 1 95 ? -3.633 -8.234 -1.485 1.00 95.75 95 VAL A C 1
ATOM 756 O O . VAL A 1 95 ? -4.096 -9.346 -1.256 1.00 95.75 95 VAL A O 1
ATOM 759 N N . ASP A 1 96 ? -3.037 -7.489 -0.553 1.00 95.62 96 ASP A N 1
ATOM 760 C CA . ASP A 1 96 ? -2.847 -7.930 0.826 1.00 95.62 96 ASP A CA 1
ATOM 761 C C . ASP A 1 96 ? -2.806 -6.739 1.792 1.00 95.62 96 ASP A C 1
ATOM 763 O O . ASP A 1 96 ? -2.331 -5.654 1.438 1.00 95.62 96 ASP A O 1
ATOM 767 N N . ILE A 1 97 ? -3.312 -6.956 3.007 1.00 94.81 97 ILE A N 1
ATOM 768 C CA . ILE A 1 97 ? -3.291 -5.991 4.109 1.00 94.81 97 ILE A CA 1
ATOM 769 C C . ILE A 1 97 ? -2.820 -6.734 5.358 1.00 94.81 97 ILE A C 1
ATOM 771 O O . ILE A 1 97 ? -3.534 -7.576 5.901 1.00 94.81 97 ILE A O 1
ATOM 775 N N . GLN A 1 98 ? -1.627 -6.393 5.836 1.00 94.69 98 GLN A N 1
ATOM 776 C CA . GLN A 1 98 ? -0.979 -7.038 6.967 1.00 94.69 98 GLN A CA 1
ATOM 777 C C . GLN A 1 98 ? -0.822 -6.065 8.136 1.00 94.69 98 GLN A C 1
ATOM 779 O O . GLN A 1 98 ? -0.164 -5.032 8.025 1.00 94.69 98 GLN A O 1
ATOM 784 N N . LEU A 1 99 ? -1.362 -6.418 9.300 1.00 92.50 99 LEU A N 1
ATOM 785 C CA . LEU A 1 99 ? -1.101 -5.686 10.539 1.00 92.50 99 LEU A CA 1
ATOM 786 C C . LEU A 1 99 ? 0.369 -5.871 10.963 1.00 92.50 99 LEU A C 1
ATOM 788 O O . LEU A 1 99 ? 0.823 -7.006 11.116 1.00 92.50 99 LEU A O 1
ATOM 792 N N . LEU A 1 100 ? 1.109 -4.772 11.150 1.00 87.75 100 LEU A N 1
ATOM 793 C CA . LEU A 1 100 ? 2.539 -4.804 11.494 1.00 87.75 100 LEU A CA 1
ATOM 794 C C . LEU A 1 100 ? 2.797 -4.643 12.992 1.00 87.75 100 LEU A C 1
ATOM 796 O O . LEU A 1 100 ? 3.678 -5.306 13.539 1.00 87.75 100 LEU A O 1
ATOM 800 N N . SER A 1 101 ? 2.052 -3.772 13.666 1.00 77.50 101 SER A N 1
ATOM 801 C CA . SER A 1 101 ? 2.166 -3.601 15.111 1.00 77.50 101 SER A CA 1
ATOM 802 C C . SER A 1 101 ? 0.817 -3.280 15.732 1.00 77.50 101 SER A C 1
ATOM 804 O O . SER A 1 101 ? 0.041 -2.495 15.190 1.00 77.50 101 SER A O 1
ATOM 806 N N . LYS A 1 102 ? 0.585 -3.886 16.902 1.00 63.53 102 LYS A N 1
ATOM 807 C CA . LYS A 1 102 ? -0.476 -3.487 17.817 1.00 63.53 102 LYS A CA 1
ATOM 808 C C . LYS A 1 102 ? 0.066 -2.459 18.787 1.00 63.53 102 LYS A C 1
ATOM 810 O O . LYS A 1 102 ? 0.797 -2.829 19.704 1.00 63.53 102 LYS A O 1
ATOM 815 N N . GLU A 1 103 ? -0.296 -1.190 18.620 1.00 59.34 103 GLU A N 1
ATOM 816 C CA . GLU A 1 103 ? -0.259 -0.290 19.771 1.00 59.34 103 GLU A CA 1
ATOM 817 C C . GLU A 1 103 ? -1.408 -0.731 20.678 1.00 59.34 103 GLU A C 1
ATOM 819 O O . GLU A 1 103 ? -2.584 -0.528 20.381 1.00 59.34 103 GLU A O 1
ATOM 824 N N . ALA A 1 104 ? -1.082 -1.477 21.734 1.00 49.84 104 ALA A N 1
ATOM 825 C CA . ALA A 1 104 ? -2.071 -1.841 22.732 1.00 49.84 104 ALA A CA 1
ATOM 826 C C . ALA A 1 104 ? -2.547 -0.550 23.406 1.00 49.84 104 ALA A C 1
ATOM 828 O O . ALA A 1 104 ? -1.724 0.219 23.904 1.00 49.84 104 ALA A O 1
ATOM 829 N N . LYS A 1 105 ? -3.863 -0.312 23.431 1.00 48.78 105 LYS A N 1
ATOM 830 C CA . LYS A 1 105 ? -4.438 0.716 24.305 1.00 48.78 105 LYS A CA 1
ATOM 831 C C . LYS A 1 105 ? -3.963 0.444 25.739 1.00 48.78 105 LYS A C 1
ATOM 833 O O . LYS A 1 105 ? -4.242 -0.632 26.269 1.00 48.78 105 LYS A O 1
ATOM 838 N N . CYS A 1 106 ? -3.215 1.390 26.307 1.00 42.00 106 CYS A N 1
ATOM 839 C CA . CYS A 1 106 ? -2.903 1.439 27.736 1.00 42.00 106 CYS A CA 1
ATOM 840 C C . CYS A 1 106 ? -4.172 1.663 28.563 1.00 42.00 106 CYS A C 1
ATOM 842 O O . CYS A 1 106 ? -5.057 2.417 28.092 1.00 42.00 106 CYS A O 1
#

Secondary structure (DSSP, 8-state):
---SSSSHHHHHHHHT---TT--HHHHHHHH-SEEEEEE--TTTS-TT--HHHHHHHHHHS--S-EEEEEEEESSSSTTT-SEEEEEEEETTEEEEEEEEEE----

Sequence (106 aa):
MNQTEQQTAQEVAKSGEITLGMNPYEAHLAGGAYAFRVIADPKHWKEDADPYNVIQAQILNPDDSQIWMTFQNETQYPNEGLQTFQVTFQQGKVVDIQLLSKEAKC

Radius of gyration: 14.67 Å; chains: 1; bounding box: 41×18×48 Å

Foldseek 3Di:
DDPPPPPPLVVQLVQLADDWFAFLVSVCSSQPDWDKDKDADVVVDDPPDDVVVRSVCLVPFFDQMKMKIWGWACRNPVPQGTFIWIFIDGSRTTPDIGTDDRPHDD